Protein AF-A0A1A2P3W8-F1 (afdb_monomer_lite)

pLDDT: mean 87.24, std 15.12, range [37.53, 98.12]

Structure (mmCIF, N/CA/C/O backbone):
data_AF-A0A1A2P3W8-F1
#
_entry.id   AF-A0A1A2P3W8-F1
#
loop_
_atom_site.group_PDB
_atom_site.id
_atom_site.type_symbol
_atom_site.label_atom_id
_atom_site.label_alt_id
_atom_site.label_comp_id
_atom_site.label_asym_id
_atom_site.label_entity_id
_atom_site.label_seq_id
_atom_site.pdbx_PDB_ins_code
_atom_site.Cartn_x
_atom_site.Cartn_y
_atom_site.Cartn_z
_atom_site.occupancy
_atom_site.B_iso_or_equiv
_atom_site.auth_seq_id
_atom_site.auth_comp_id
_atom_site.auth_asym_id
_atom_site.auth_atom_id
_atom_site.pdbx_PDB_model_num
ATOM 1 N N . MET A 1 1 ? -9.888 19.708 13.576 1.00 50.94 1 MET A N 1
ATOM 2 C CA . MET A 1 1 ? -9.876 18.246 13.363 1.00 50.94 1 MET A CA 1
ATOM 3 C C . MET A 1 1 ? -9.710 18.042 11.870 1.00 50.94 1 MET A C 1
ATOM 5 O O . MET A 1 1 ? -10.496 18.636 11.142 1.00 50.94 1 MET A O 1
ATOM 9 N N . SER A 1 2 ? -8.660 17.356 11.406 1.00 63.94 2 SER A N 1
ATOM 10 C CA . SER A 1 2 ? -8.573 16.999 9.985 1.00 63.94 2 SER A CA 1
ATOM 11 C C . SER A 1 2 ? -9.668 15.974 9.68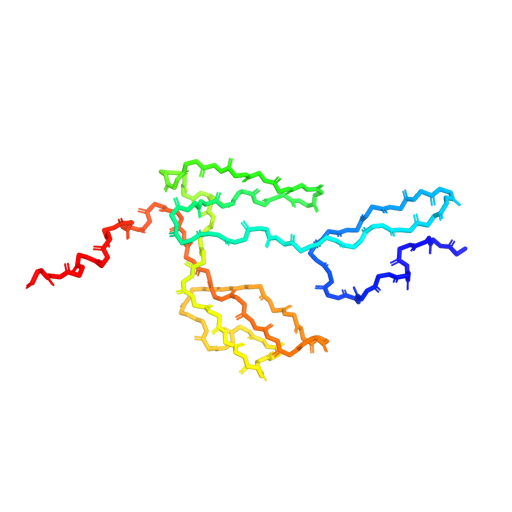3 1.00 63.94 2 SER A C 1
ATOM 13 O O . SER A 1 2 ? -9.970 15.128 10.522 1.00 63.94 2 SER A O 1
ATOM 15 N N . ASN A 1 3 ? -10.300 16.066 8.510 1.00 76.19 3 ASN A N 1
ATOM 16 C CA . ASN A 1 3 ? -11.346 15.112 8.117 1.00 76.19 3 ASN A CA 1
ATOM 17 C C . ASN A 1 3 ? -10.779 13.709 7.833 1.00 76.19 3 ASN A C 1
ATOM 19 O O . ASN A 1 3 ? -11.540 12.770 7.648 1.00 76.19 3 ASN A O 1
ATOM 23 N N . GLU A 1 4 ? -9.456 13.548 7.844 1.00 70.00 4 GLU A N 1
ATOM 24 C CA . GLU A 1 4 ? -8.743 12.280 7.640 1.00 70.00 4 GLU A CA 1
ATOM 25 C C . GLU A 1 4 ? -9.137 11.204 8.657 1.00 70.00 4 GLU A C 1
ATOM 27 O O . GLU A 1 4 ? -9.159 10.023 8.331 1.00 70.00 4 GLU A O 1
ATOM 32 N N . THR A 1 5 ? -9.533 11.601 9.869 1.00 82.44 5 THR A N 1
ATOM 33 C CA . THR A 1 5 ? -9.973 10.666 10.916 1.00 82.44 5 THR A CA 1
ATOM 34 C C . THR A 1 5 ? -11.336 10.026 10.640 1.00 82.44 5 THR A C 1
ATOM 36 O O . THR A 1 5 ? -11.774 9.175 11.410 1.00 82.44 5 THR A O 1
ATOM 39 N N . GLN A 1 6 ? -12.020 10.419 9.559 1.00 88.75 6 GLN A N 1
ATOM 40 C CA . GLN A 1 6 ? -13.253 9.775 9.099 1.00 88.75 6 GLN A CA 1
ATOM 41 C C . GLN A 1 6 ? -12.990 8.440 8.389 1.00 88.75 6 GLN A C 1
ATOM 43 O O . GLN A 1 6 ? -13.920 7.651 8.227 1.00 88.75 6 GLN A O 1
ATOM 48 N N . CYS A 1 7 ? -11.748 8.183 7.969 1.00 93.75 7 CYS A N 1
ATOM 49 C CA . CYS A 1 7 ? -11.369 6.929 7.337 1.00 93.75 7 CYS A CA 1
ATOM 50 C C . CYS A 1 7 ? -11.000 5.849 8.346 1.00 93.75 7 CYS A C 1
ATOM 52 O O . CYS A 1 7 ? -10.539 6.124 9.455 1.00 93.75 7 CYS A O 1
ATOM 54 N N . VAL A 1 8 ? -11.183 4.591 7.931 1.00 94.62 8 VAL A N 1
ATOM 55 C CA . VAL A 1 8 ? -10.571 3.469 8.643 1.00 94.62 8 VAL A CA 1
ATOM 56 C C . VAL A 1 8 ? -9.050 3.690 8.670 1.00 94.62 8 VAL A C 1
ATOM 58 O O . VAL A 1 8 ? -8.494 4.076 7.640 1.00 94.62 8 VAL A O 1
ATOM 61 N N . PRO A 1 9 ? -8.366 3.481 9.812 1.00 94.06 9 PRO A N 1
ATOM 62 C CA . PRO A 1 9 ? -6.953 3.845 9.942 1.00 94.06 9 PRO A CA 1
ATOM 63 C C . PRO A 1 9 ? -6.001 3.149 8.963 1.00 94.06 9 PRO A C 1
ATOM 65 O O . PRO A 1 9 ? -4.891 3.628 8.766 1.00 94.06 9 PRO A O 1
ATOM 68 N N . ASP A 1 10 ? -6.413 2.020 8.381 1.00 95.19 10 ASP A N 1
ATOM 69 C CA . ASP A 1 10 ? -5.635 1.232 7.423 1.00 95.19 10 ASP A CA 1
ATOM 70 C C . ASP A 1 10 ? -6.153 1.350 5.977 1.00 95.19 10 ASP A C 1
ATOM 72 O O . ASP A 1 10 ? -5.953 0.436 5.171 1.00 95.19 10 ASP A O 1
ATOM 76 N N . ALA A 1 11 ? -6.867 2.434 5.652 1.00 94.88 11 ALA A N 1
ATOM 77 C CA . ALA A 1 11 ? -7.139 2.811 4.267 1.00 94.88 11 ALA A CA 1
ATOM 78 C C . ALA A 1 11 ? -5.818 3.103 3.542 1.00 94.88 11 ALA A C 1
ATOM 80 O O . ALA A 1 11 ? -4.927 3.734 4.109 1.00 94.88 11 ALA A O 1
ATOM 81 N N . ASP A 1 12 ? -5.703 2.672 2.287 1.00 93.88 12 ASP A N 1
ATOM 82 C CA . ASP A 1 12 ? -4.462 2.817 1.523 1.00 93.88 12 ASP A CA 1
ATOM 83 C C . ASP A 1 12 ? -4.147 4.279 1.191 1.00 93.88 12 ASP A C 1
ATOM 85 O O . ASP A 1 12 ? -3.001 4.712 1.283 1.00 93.88 12 ASP A O 1
ATOM 89 N N . LEU A 1 13 ? -5.173 5.045 0.808 1.00 91.94 13 LEU A N 1
ATOM 90 C CA . LEU A 1 13 ? -5.076 6.480 0.553 1.00 91.94 13 LEU A CA 1
ATOM 91 C C . LEU A 1 13 ? -6.286 7.202 1.137 1.00 91.94 13 LEU A C 1
ATOM 93 O O . LEU A 1 13 ? -7.421 6.733 1.048 1.00 91.94 13 LEU A O 1
ATOM 97 N N . THR A 1 14 ? -6.047 8.388 1.689 1.00 92.19 14 THR A N 1
ATOM 98 C CA . THR A 1 14 ? -7.103 9.255 2.211 1.00 92.19 14 THR A CA 1
ATOM 99 C C . THR A 1 14 ? -7.014 10.624 1.560 1.00 92.19 14 THR A C 1
ATOM 101 O O . THR A 1 14 ? -5.965 11.260 1.577 1.00 92.19 14 THR A O 1
ATOM 104 N N . TYR A 1 15 ? -8.133 11.102 1.023 1.00 89.75 15 TYR A N 1
ATOM 105 C CA . TYR A 1 15 ? -8.251 12.459 0.494 1.00 89.75 15 TYR A CA 1
ATOM 106 C C . TYR A 1 15 ? -9.266 13.233 1.319 1.00 89.75 15 TYR A C 1
ATOM 108 O O . TYR A 1 15 ? -10.435 12.857 1.378 1.00 89.75 15 TYR A O 1
ATOM 116 N N . SER A 1 16 ? -8.832 14.320 1.951 1.00 90.25 16 SER A N 1
ATOM 117 C CA . SER A 1 16 ? -9.696 15.166 2.767 1.00 90.25 16 SER A CA 1
ATOM 118 C C . SER A 1 16 ? -10.103 16.439 2.021 1.00 90.25 16 SER A C 1
ATOM 120 O O . SER A 1 16 ? -9.336 17.048 1.278 1.00 90.25 16 SER A O 1
ATOM 122 N N . SER A 1 17 ? -11.353 16.846 2.208 1.00 87.12 17 SER A N 1
ATOM 123 C CA . SER A 1 17 ? -11.917 18.102 1.712 1.00 87.12 17 SER A CA 1
ATOM 124 C C . SER A 1 17 ? -12.759 18.748 2.809 1.00 87.12 17 SER A C 1
ATOM 126 O O . SER A 1 17 ? -13.060 18.104 3.813 1.00 87.12 17 SER A O 1
ATOM 128 N N . SER A 1 18 ? -13.199 19.996 2.631 1.00 86.69 18 SER A N 1
ATOM 129 C CA . SER A 1 18 ? -14.094 20.658 3.595 1.00 86.69 18 SER A CA 1
ATOM 130 C C . SER A 1 18 ? -15.430 19.926 3.800 1.00 86.69 18 SER A C 1
ATOM 132 O O . SER A 1 18 ? -16.051 20.097 4.845 1.00 86.69 18 SER A O 1
ATOM 134 N N . GLY A 1 19 ? -15.853 19.095 2.839 1.00 87.56 19 GLY A N 1
ATOM 135 C CA . GLY A 1 19 ? -17.092 18.313 2.896 1.00 87.56 19 GLY A CA 1
ATOM 136 C C . GLY A 1 19 ? -16.955 16.908 3.494 1.00 87.56 19 GLY A C 1
ATOM 137 O O . GLY A 1 19 ? -17.969 16.242 3.673 1.00 87.56 19 GLY A O 1
ATOM 138 N N . GLY A 1 20 ? -15.735 16.453 3.796 1.00 89.44 20 GLY A N 1
ATOM 139 C CA . GLY A 1 20 ? -15.466 15.113 4.330 1.00 89.44 20 GLY A CA 1
ATOM 140 C C . GLY A 1 20 ? -14.221 14.473 3.720 1.00 89.44 20 GLY A C 1
ATOM 141 O O . GLY A 1 20 ? -13.462 15.144 3.011 1.00 89.44 20 GLY A O 1
ATOM 142 N N . ALA A 1 21 ? -14.010 13.188 3.997 1.00 93.56 21 ALA A N 1
ATOM 143 C CA . ALA A 1 21 ? -12.905 12.408 3.446 1.00 93.56 21 ALA A CA 1
ATOM 144 C C . ALA A 1 21 ? -13.361 11.276 2.516 1.00 93.56 21 ALA A C 1
ATOM 146 O O . ALA A 1 21 ? -14.448 10.718 2.659 1.00 93.56 21 ALA A O 1
ATOM 147 N N . VAL A 1 22 ? -12.488 10.935 1.570 1.00 92.12 22 VAL A N 1
ATOM 148 C CA . VAL A 1 22 ? -12.590 9.753 0.716 1.00 92.12 22 VAL A CA 1
ATOM 149 C C . VAL A 1 22 ? -11.498 8.778 1.132 1.00 92.12 22 VAL A C 1
ATOM 151 O O . VAL A 1 22 ? -10.321 9.134 1.131 1.00 92.12 22 VAL A O 1
ATOM 154 N N . CYS A 1 23 ? -11.909 7.558 1.462 1.00 93.25 23 CYS A N 1
ATOM 155 C CA . CYS A 1 23 ? -11.045 6.468 1.899 1.00 93.25 23 CYS A CA 1
ATOM 156 C C . CYS A 1 23 ? -10.931 5.481 0.745 1.00 93.25 23 CYS A C 1
ATOM 158 O O . CYS A 1 23 ? -11.934 4.893 0.336 1.00 93.25 23 CYS A O 1
ATOM 160 N N . LEU A 1 24 ? -9.739 5.359 0.180 1.00 92.88 24 LEU A N 1
ATOM 161 C CA . LEU A 1 24 ? -9.491 4.558 -1.005 1.00 92.88 24 LEU A CA 1
ATOM 162 C C . LEU A 1 24 ? -8.635 3.355 -0.644 1.00 92.88 24 LEU A C 1
ATOM 164 O O . LEU A 1 24 ? -7.683 3.469 0.125 1.00 92.88 24 LEU A O 1
ATOM 168 N N . ASP A 1 25 ? -8.973 2.233 -1.263 1.00 93.94 25 ASP A N 1
ATOM 169 C CA . ASP A 1 25 ? -8.151 1.032 -1.292 1.00 93.94 25 ASP A CA 1
ATOM 170 C C . ASP A 1 25 ? -7.475 0.910 -2.661 1.00 93.94 25 ASP A C 1
ATOM 172 O O . ASP A 1 25 ? -7.974 1.412 -3.677 1.00 93.94 25 ASP A O 1
ATOM 176 N N . TYR A 1 26 ? -6.340 0.223 -2.706 1.00 95.94 26 TYR A N 1
ATOM 177 C CA . TYR A 1 26 ? -5.659 -0.073 -3.954 1.00 95.94 26 TYR A CA 1
ATOM 178 C C . TYR A 1 26 ? -6.477 -1.035 -4.826 1.00 95.94 26 TYR A C 1
ATOM 180 O O . TYR A 1 26 ? -6.939 -2.091 -4.393 1.00 95.94 26 TYR A O 1
ATOM 188 N N . ASP A 1 27 ? -6.598 -0.694 -6.109 1.00 94.56 27 ASP A N 1
ATOM 189 C CA . ASP A 1 27 ? -7.257 -1.529 -7.116 1.00 94.56 27 ASP A CA 1
ATOM 190 C C . ASP A 1 27 ? -6.308 -2.634 -7.615 1.00 94.56 27 ASP A C 1
ATOM 192 O O . ASP A 1 27 ? -5.650 -2.522 -8.659 1.00 94.56 27 ASP A O 1
ATOM 196 N N . TRP A 1 28 ? -6.187 -3.685 -6.803 1.00 92.81 28 TRP A N 1
ATOM 197 C CA . TRP A 1 28 ? -5.349 -4.849 -7.070 1.00 92.81 28 TRP A CA 1
ATOM 198 C C . TRP A 1 28 ? -5.874 -5.688 -8.241 1.00 92.81 28 TRP A C 1
ATOM 200 O O . TRP A 1 28 ? -7.011 -6.154 -8.237 1.00 92.81 28 TRP A O 1
ATOM 210 N N . ALA A 1 29 ? -5.001 -6.001 -9.203 1.00 90.06 29 ALA A N 1
ATOM 211 C CA . ALA A 1 29 ? -5.304 -6.936 -10.285 1.00 90.06 29 ALA A CA 1
ATOM 212 C C . ALA A 1 29 ? -4.116 -7.866 -10.566 1.00 90.06 29 ALA A C 1
ATOM 214 O O . ALA A 1 29 ? -2.967 -7.433 -10.613 1.00 90.06 29 ALA A O 1
ATOM 215 N N . ALA A 1 30 ? -4.388 -9.154 -10.796 1.00 83.62 30 ALA A N 1
ATOM 216 C CA . ALA A 1 30 ? -3.354 -10.189 -10.935 1.00 83.62 30 ALA A CA 1
ATOM 217 C C . ALA A 1 30 ? -2.384 -9.971 -12.115 1.00 83.62 30 ALA A C 1
ATOM 219 O O . ALA A 1 30 ? -1.263 -10.480 -12.109 1.00 83.62 30 ALA A O 1
ATOM 220 N N . ASN A 1 31 ? -2.814 -9.234 -13.142 1.00 83.81 31 ASN A N 1
ATOM 221 C CA . ASN A 1 31 ? -2.043 -8.930 -14.348 1.00 83.81 31 ASN A CA 1
ATOM 222 C C . ASN A 1 31 ? -1.584 -7.464 -14.427 1.00 83.81 31 ASN A C 1
ATOM 224 O O . ASN A 1 31 ? -1.139 -7.030 -15.490 1.00 83.81 31 ASN A O 1
ATOM 228 N N . GLN A 1 32 ? -1.703 -6.698 -13.340 1.00 90.06 32 GLN A N 1
ATOM 229 C CA . GLN A 1 32 ? -1.280 -5.300 -13.285 1.00 90.06 32 GLN A CA 1
ATOM 230 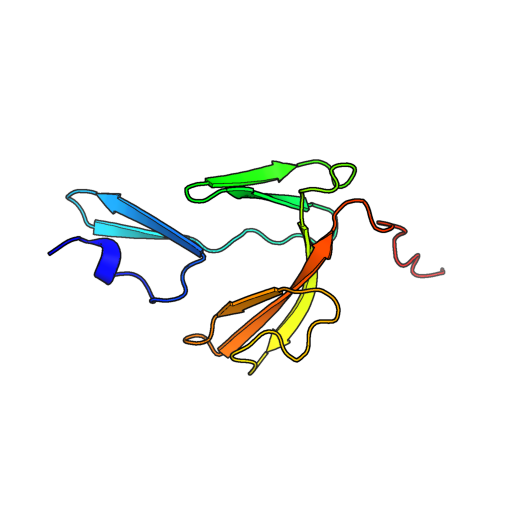C C . GLN A 1 32 ? -0.350 -5.076 -12.098 1.00 90.06 32 GLN A C 1
ATOM 232 O O . GLN A 1 32 ? -0.476 -5.719 -11.057 1.00 90.06 32 GLN A O 1
ATOM 237 N N . CYS A 1 33 ? 0.584 -4.147 -12.271 1.00 95.56 33 CYS A N 1
ATOM 238 C CA . CYS A 1 33 ? 1.447 -3.700 -11.195 1.00 95.56 33 CYS A CA 1
ATOM 239 C C . CYS A 1 33 ? 1.058 -2.291 -10.768 1.00 95.56 33 CYS A C 1
ATOM 241 O O . CYS A 1 33 ? 0.587 -1.486 -11.575 1.00 95.56 33 CYS A O 1
ATOM 243 N N . LEU A 1 34 ? 1.284 -1.998 -9.497 1.00 96.38 34 LEU A N 1
ATOM 244 C CA . LEU A 1 34 ? 1.130 -0.681 -8.913 1.00 96.38 34 LEU A CA 1
ATOM 245 C C . LEU A 1 34 ? 2.511 -0.106 -8.628 1.00 96.38 34 LEU A C 1
ATOM 247 O O . LEU A 1 34 ? 3.391 -0.793 -8.113 1.00 96.38 34 LEU A O 1
ATOM 251 N N . ARG A 1 35 ? 2.700 1.168 -8.954 1.00 95.25 35 ARG A N 1
ATOM 252 C CA . ARG A 1 35 ? 3.794 1.967 -8.413 1.00 95.25 35 ARG A CA 1
ATOM 253 C C . ARG A 1 35 ? 3.214 2.840 -7.316 1.00 95.25 35 ARG A C 1
ATOM 255 O O . ARG A 1 35 ? 2.326 3.644 -7.595 1.00 95.25 35 ARG A O 1
ATOM 262 N N . LEU A 1 36 ? 3.699 2.629 -6.100 1.00 93.50 36 LEU A N 1
ATOM 263 C CA . LEU A 1 36 ? 3.293 3.380 -4.921 1.00 93.50 36 LEU A CA 1
ATOM 264 C C . LEU A 1 36 ? 4.321 4.476 -4.650 1.00 93.50 36 LEU A C 1
ATOM 266 O O . LEU A 1 36 ? 5.527 4.230 -4.702 1.00 93.50 36 LEU A O 1
ATOM 270 N N . THR A 1 37 ? 3.840 5.676 -4.367 1.00 88.75 37 THR A N 1
ATOM 271 C CA . THR A 1 37 ? 4.608 6.758 -3.745 1.00 88.75 37 THR A CA 1
ATOM 272 C C . THR A 1 37 ? 3.948 7.112 -2.418 1.00 88.75 37 THR A C 1
ATOM 274 O O . THR A 1 37 ? 2.899 6.565 -2.101 1.00 88.75 37 THR A O 1
ATOM 277 N N . GLU A 1 38 ? 4.520 8.054 -1.672 1.00 81.12 38 GLU A N 1
ATOM 278 C CA . GLU A 1 38 ? 3.919 8.537 -0.420 1.00 81.12 38 GLU A CA 1
ATOM 279 C C . GLU A 1 38 ? 2.465 9.010 -0.618 1.00 81.12 38 GLU A C 1
ATOM 281 O O . GLU A 1 38 ? 1.583 8.584 0.118 1.00 81.12 38 GLU A O 1
ATOM 286 N N . ASP A 1 39 ? 2.197 9.760 -1.697 1.00 83.25 39 ASP A N 1
ATOM 287 C CA . ASP A 1 39 ? 0.888 10.410 -1.896 1.00 83.25 39 ASP A CA 1
ATOM 288 C C . ASP A 1 39 ? 0.073 9.881 -3.092 1.00 83.25 39 ASP A C 1
ATOM 290 O O . ASP A 1 39 ? -0.941 10.473 -3.480 1.00 83.25 39 ASP A O 1
ATOM 294 N N . SER A 1 40 ? 0.536 8.826 -3.772 1.00 89.00 40 SER A N 1
ATOM 295 C CA . SER A 1 40 ? -0.102 8.391 -5.018 1.00 89.00 40 SER A CA 1
ATOM 296 C C . SER A 1 40 ? 0.117 6.924 -5.355 1.00 89.00 40 SER A C 1
ATOM 298 O O . SER A 1 40 ? 1.116 6.303 -4.992 1.00 89.00 40 SER A O 1
ATOM 300 N N . VAL A 1 41 ? -0.822 6.395 -6.134 1.00 93.94 41 VAL A N 1
ATOM 301 C CA . VAL A 1 41 ? -0.763 5.064 -6.727 1.00 93.94 41 VAL A CA 1
ATOM 302 C C . VAL A 1 41 ? -1.032 5.161 -8.220 1.00 93.94 41 VAL A C 1
ATOM 304 O O . VAL A 1 41 ? -1.959 5.840 -8.660 1.00 93.94 41 VAL A O 1
ATOM 307 N N . ALA A 1 42 ? -0.233 4.457 -9.017 1.00 94.50 42 ALA A N 1
ATOM 308 C CA . ALA A 1 42 ? -0.448 4.358 -10.454 1.00 94.50 42 ALA A CA 1
ATOM 309 C C . ALA A 1 42 ? -0.361 2.909 -10.927 1.00 94.50 42 ALA A C 1
ATOM 311 O O . ALA A 1 42 ? 0.570 2.185 -10.571 1.00 94.50 42 ALA A O 1
ATOM 312 N N . LYS A 1 43 ? -1.285 2.514 -11.809 1.00 94.62 43 LYS A N 1
ATOM 313 C CA . LYS A 1 43 ? -1.154 1.277 -12.582 1.00 94.62 43 LYS A CA 1
ATOM 314 C C . LYS A 1 43 ? -0.032 1.440 -13.602 1.00 94.62 43 LYS A C 1
ATOM 316 O O . LYS A 1 43 ? -0.051 2.364 -14.413 1.00 94.62 43 LYS A O 1
ATOM 321 N N . VAL A 1 44 ? 0.939 0.537 -13.566 1.00 93.50 44 VAL A N 1
ATOM 322 C CA . VAL A 1 44 ? 2.119 0.552 -14.436 1.00 93.50 44 VAL A CA 1
ATOM 323 C C . VAL A 1 44 ? 2.389 -0.840 -15.016 1.00 93.50 44 VAL A C 1
ATOM 325 O O . VAL A 1 44 ? 1.931 -1.846 -14.463 1.00 93.50 44 VAL A O 1
ATOM 328 N N . PRO A 1 45 ? 3.141 -0.941 -16.126 1.00 89.75 45 PRO A N 1
ATOM 329 C CA . PRO A 1 45 ? 3.612 -2.228 -16.619 1.00 89.75 45 PRO A CA 1
ATOM 330 C C . PRO A 1 45 ? 4.487 -2.942 -15.585 1.00 89.75 45 PRO A C 1
ATOM 332 O O . PRO A 1 45 ? 5.383 -2.345 -14.994 1.00 89.75 45 PRO A O 1
ATOM 335 N N . CYS A 1 46 ? 4.312 -4.255 -15.452 1.00 90.38 46 CYS A N 1
ATOM 336 C CA . CYS A 1 46 ? 5.118 -5.078 -14.548 1.00 90.38 46 CYS A CA 1
ATOM 337 C C . CYS A 1 46 ? 6.583 -5.252 -14.981 1.00 90.38 46 CYS A C 1
ATOM 339 O O . CYS A 1 46 ? 7.351 -5.910 -14.302 1.00 90.38 46 CYS A O 1
ATOM 341 N N . ALA A 1 47 ? 7.029 -4.657 -16.087 1.00 88.31 47 ALA A N 1
ATOM 342 C CA . ALA A 1 47 ? 8.457 -4.637 -16.407 1.00 88.31 47 ALA A CA 1
ATOM 343 C C . ALA A 1 47 ? 9.273 -3.786 -15.408 1.00 88.31 47 ALA A C 1
ATOM 345 O O . ALA A 1 47 ? 10.482 -3.989 -15.279 1.00 88.31 47 ALA A O 1
ATOM 346 N N . ASP A 1 48 ? 8.626 -2.852 -14.701 1.00 87.62 48 ASP A N 1
ATOM 347 C CA . ASP A 1 48 ? 9.265 -2.002 -13.699 1.00 87.62 48 ASP A CA 1
ATOM 348 C C . ASP A 1 48 ? 9.573 -2.788 -12.409 1.00 87.62 48 ASP A C 1
ATOM 350 O O . ASP A 1 48 ? 8.690 -3.371 -11.777 1.00 87.62 48 ASP A O 1
ATOM 354 N N . ARG A 1 49 ? 10.849 -2.787 -12.006 1.00 85.81 49 ARG A N 1
ATOM 355 C CA . ARG A 1 49 ? 11.338 -3.412 -10.764 1.00 85.81 49 ARG A CA 1
ATOM 356 C C . ARG A 1 49 ? 10.839 -2.714 -9.506 1.00 85.81 49 ARG A C 1
ATOM 358 O O . ARG A 1 49 ? 10.742 -3.367 -8.474 1.00 85.81 49 ARG A O 1
ATOM 365 N N . ALA A 1 50 ? 10.578 -1.412 -9.588 1.00 89.88 50 ALA A N 1
ATOM 366 C CA . ALA A 1 50 ? 10.079 -0.618 -8.473 1.00 89.88 50 ALA A CA 1
ATOM 367 C C . ALA A 1 50 ? 8.559 -0.757 -8.291 1.00 89.88 50 ALA A C 1
ATOM 369 O O . ALA A 1 50 ? 8.017 -0.299 -7.289 1.00 89.88 50 ALA A O 1
ATOM 370 N N . ALA A 1 51 ? 7.866 -1.378 -9.249 1.00 94.62 51 ALA A N 1
ATOM 371 C CA . ALA A 1 51 ? 6.449 -1.668 -9.132 1.00 94.62 51 ALA A CA 1
ATOM 372 C C . ALA A 1 51 ? 6.207 -2.969 -8.357 1.00 94.62 51 ALA A C 1
ATOM 374 O O . ALA A 1 51 ? 7.047 -3.871 -8.338 1.00 94.62 51 ALA A O 1
ATOM 375 N N . ILE A 1 52 ? 5.023 -3.085 -7.764 1.00 95.12 52 ILE A N 1
ATOM 376 C CA . ILE A 1 52 ? 4.574 -4.258 -7.015 1.00 95.12 52 ILE A CA 1
ATOM 377 C C . ILE A 1 52 ? 3.321 -4.859 -7.647 1.00 95.12 52 ILE A C 1
ATOM 379 O O . ILE A 1 52 ? 2.502 -4.145 -8.218 1.00 95.12 52 ILE A O 1
ATOM 383 N N . ARG A 1 53 ? 3.143 -6.172 -7.523 1.00 93.19 53 ARG A N 1
ATOM 384 C CA . ARG A 1 53 ? 1.915 -6.883 -7.913 1.00 93.19 53 ARG A CA 1
ATOM 385 C C . ARG A 1 53 ? 1.367 -7.710 -6.761 1.00 93.19 53 ARG A C 1
ATOM 387 O O . ARG A 1 53 ? 2.168 -8.148 -5.932 1.00 93.19 53 ARG A O 1
ATOM 394 N N . PRO A 1 54 ? 0.054 -7.986 -6.732 1.00 94.94 54 PRO A N 1
ATOM 395 C CA . PRO A 1 54 ? -0.509 -8.897 -5.747 1.00 94.94 54 PRO A CA 1
ATOM 396 C C . PRO A 1 54 ? -0.069 -10.343 -6.041 1.00 94.94 54 PRO A C 1
ATOM 398 O O . PRO A 1 54 ? -0.123 -10.797 -7.185 1.00 94.94 54 PRO A O 1
ATOM 401 N N . ASP A 1 55 ? 0.362 -11.065 -5.006 1.00 94.06 55 ASP A N 1
ATOM 402 C CA . ASP A 1 55 ? 0.648 -12.512 -5.031 1.00 94.06 55 ASP A CA 1
ATOM 403 C C . ASP A 1 55 ? -0.542 -13.297 -4.473 1.00 94.06 55 ASP A C 1
ATOM 405 O O . ASP A 1 55 ? -1.054 -14.229 -5.092 1.00 94.06 55 ASP A O 1
ATOM 409 N N . MET A 1 56 ? -1.000 -12.889 -3.287 1.00 94.12 56 MET A N 1
ATOM 410 C CA . MET A 1 56 ? -2.025 -13.580 -2.515 1.00 94.12 56 MET A CA 1
ATOM 411 C C . MET A 1 56 ? -2.671 -12.624 -1.512 1.00 94.12 56 MET A C 1
ATOM 413 O O . MET A 1 56 ? -1.984 -11.802 -0.912 1.00 94.12 56 MET A O 1
ATOM 417 N N . ALA A 1 57 ? -3.975 -12.780 -1.292 1.00 95.75 57 ALA A N 1
ATOM 418 C CA . ALA A 1 57 ? -4.675 -12.168 -0.170 1.00 95.75 57 ALA A CA 1
ATOM 419 C C . ALA A 1 57 ? -4.784 -13.181 0.977 1.00 95.75 57 ALA A C 1
ATOM 421 O O . ALA A 1 57 ? -5.259 -14.300 0.772 1.00 95.75 57 ALA A O 1
ATOM 422 N N . VAL A 1 58 ? -4.355 -12.792 2.176 1.00 97.75 58 VAL A N 1
ATOM 423 C CA . VAL A 1 58 ? -4.448 -13.604 3.394 1.00 97.75 58 VAL A CA 1
ATOM 424 C C . VAL A 1 58 ? -5.504 -12.993 4.301 1.00 97.75 58 VAL A C 1
ATOM 426 O O . VAL A 1 58 ? -5.301 -11.933 4.888 1.00 97.75 58 VAL A O 1
ATOM 429 N N . ILE A 1 59 ? -6.651 -13.658 4.396 1.00 97.88 59 ILE A N 1
ATOM 430 C CA . ILE A 1 59 ? -7.771 -13.224 5.234 1.00 97.88 59 ILE A CA 1
ATOM 431 C C . ILE A 1 59 ? -7.510 -13.634 6.688 1.00 97.88 59 ILE A C 1
ATOM 433 O O . ILE A 1 59 ? -7.057 -14.746 6.948 1.00 97.88 59 ILE A O 1
ATOM 437 N N . GLY A 1 60 ? -7.797 -12.741 7.634 1.00 97.81 60 GLY A N 1
ATOM 438 C CA . GLY A 1 60 ? -7.545 -12.907 9.069 1.00 97.81 60 GLY A CA 1
ATOM 439 C C . GLY A 1 60 ? -6.148 -12.472 9.524 1.00 97.81 60 GLY A C 1
ATOM 440 O O . GLY A 1 60 ? -5.883 -12.457 10.724 1.00 97.81 60 GLY A O 1
ATOM 441 N N . ALA A 1 61 ? -5.254 -12.118 8.598 1.00 97.75 61 ALA A N 1
ATOM 442 C CA . ALA A 1 61 ? -3.916 -11.641 8.927 1.00 97.75 61 ALA A CA 1
ATOM 443 C C . ALA A 1 61 ? -3.930 -10.167 9.362 1.00 97.75 61 ALA A C 1
ATOM 445 O O . ALA A 1 61 ? -4.727 -9.372 8.872 1.00 97.75 61 ALA A O 1
ATOM 446 N N . VAL A 1 62 ? -3.015 -9.812 10.266 1.00 97.94 62 VAL A N 1
ATOM 447 C CA . VAL A 1 62 ? -2.808 -8.431 10.746 1.00 97.94 62 VAL A CA 1
ATOM 448 C C . VAL A 1 62 ? -1.414 -7.893 10.426 1.00 97.94 62 VAL A C 1
ATOM 450 O O . VAL A 1 62 ? -1.095 -6.754 10.752 1.00 97.94 62 VAL A O 1
ATOM 453 N N . ASP A 1 63 ? -0.577 -8.716 9.801 1.00 97.81 63 ASP A N 1
ATOM 454 C CA . ASP A 1 63 ? 0.801 -8.405 9.454 1.00 97.81 63 ASP A CA 1
ATOM 455 C C . ASP A 1 63 ? 1.222 -9.145 8.172 1.00 97.81 63 ASP A C 1
ATOM 457 O O . ASP A 1 63 ? 0.436 -9.861 7.542 1.00 97.81 63 ASP A O 1
ATOM 461 N N . VAL A 1 64 ? 2.478 -8.951 7.775 1.00 98.12 64 VAL A N 1
ATOM 462 C CA . VAL A 1 64 ? 3.062 -9.497 6.543 1.00 98.12 64 VAL A CA 1
ATOM 463 C C . VAL A 1 64 ? 3.839 -10.800 6.749 1.00 98.12 64 VAL A C 1
ATOM 465 O O . VAL A 1 64 ? 4.518 -11.245 5.830 1.00 98.12 64 VAL A O 1
ATOM 468 N N . SER A 1 65 ? 3.757 -11.438 7.921 1.00 97.31 65 SER A N 1
ATOM 469 C CA . SER A 1 65 ? 4.540 -12.647 8.242 1.00 97.31 65 SER A CA 1
ATOM 470 C C . SER A 1 65 ? 4.241 -13.840 7.324 1.00 97.31 65 SER A C 1
ATOM 472 O O . SER A 1 65 ? 5.093 -14.703 7.125 1.00 97.31 65 SER A O 1
ATOM 474 N N . TYR A 1 66 ? 3.058 -13.862 6.709 1.00 93.94 66 TYR A N 1
ATOM 475 C CA . TYR A 1 66 ? 2.642 -14.862 5.720 1.00 93.94 66 TYR A CA 1
ATOM 476 C C . TYR A 1 66 ? 3.199 -14.602 4.310 1.00 93.94 66 TYR A C 1
ATOM 478 O O . TYR A 1 66 ? 3.011 -15.421 3.407 1.00 93.94 66 TYR A O 1
ATOM 486 N N . CYS A 1 67 ? 3.861 -13.463 4.098 1.00 96.75 67 CYS A N 1
ATOM 487 C CA . CYS A 1 67 ? 4.343 -13.030 2.797 1.00 96.75 67 CYS A CA 1
ATOM 488 C C . CYS A 1 67 ? 5.828 -13.345 2.610 1.00 96.75 67 CYS A C 1
ATOM 490 O O . CYS A 1 67 ? 6.655 -13.116 3.486 1.00 96.75 67 CYS A O 1
ATOM 492 N N . ARG A 1 68 ? 6.182 -13.844 1.421 1.00 94.38 68 ARG A N 1
ATOM 493 C CA . ARG A 1 68 ? 7.561 -14.261 1.105 1.00 94.38 68 ARG A CA 1
ATOM 494 C C . ARG A 1 68 ? 8.531 -13.097 0.911 1.00 94.38 68 ARG A C 1
ATOM 496 O O . ARG A 1 68 ? 9.713 -13.251 1.191 1.00 94.38 68 ARG A O 1
ATOM 503 N N . GLU A 1 69 ? 8.050 -11.978 0.374 1.00 93.00 69 GLU A N 1
ATOM 504 C CA . GLU A 1 69 ? 8.875 -10.796 0.083 1.00 93.00 69 GLU A CA 1
ATOM 505 C C . GLU A 1 69 ? 8.406 -9.584 0.880 1.00 93.00 69 GLU A C 1
ATOM 507 O O . GLU A 1 69 ? 9.200 -8.927 1.545 1.00 93.00 69 GLU A O 1
ATOM 512 N N . GLY A 1 70 ? 7.107 -9.311 0.828 1.00 93.94 70 GLY A N 1
ATOM 513 C CA . GLY A 1 70 ? 6.477 -8.219 1.545 1.00 93.94 70 GLY A CA 1
ATOM 514 C C . GLY A 1 70 ? 4.985 -8.187 1.259 1.00 93.94 70 GLY A C 1
ATOM 515 O O . GLY A 1 70 ? 4.434 -9.090 0.623 1.00 93.94 70 GLY A O 1
ATOM 516 N N . GLY A 1 71 ? 4.322 -7.152 1.745 1.00 95.75 71 GLY A N 1
ATOM 517 C CA . GLY A 1 71 ? 2.894 -6.983 1.561 1.00 95.75 71 GLY A CA 1
ATOM 518 C C . GLY A 1 71 ? 2.397 -5.691 2.178 1.00 95.75 71 GLY A C 1
ATOM 519 O O . GLY A 1 71 ? 3.171 -4.927 2.753 1.00 95.75 71 GLY A O 1
ATOM 520 N N . ILE A 1 72 ? 1.097 -5.476 2.050 1.00 96.81 72 ILE A N 1
ATOM 521 C CA . ILE A 1 72 ? 0.378 -4.354 2.644 1.00 96.81 72 ILE A CA 1
ATOM 522 C C . ILE A 1 72 ? -0.639 -4.951 3.610 1.00 96.81 72 ILE A C 1
ATOM 524 O O . ILE A 1 72 ? -1.496 -5.743 3.210 1.00 96.81 72 ILE A O 1
ATOM 528 N N . ALA A 1 73 ? -0.450 -4.662 4.897 1.00 97.94 73 ALA A N 1
ATOM 529 C CA . ALA A 1 73 ? -1.277 -5.190 5.970 1.00 97.94 73 ALA A CA 1
ATOM 530 C C . ALA A 1 73 ? -2.382 -4.192 6.315 1.00 97.94 73 ALA A C 1
ATOM 532 O O . ALA A 1 73 ? -2.106 -3.043 6.656 1.00 97.94 73 ALA A O 1
ATOM 533 N N . HIS A 1 74 ? -3.619 -4.673 6.293 1.00 97.81 74 HIS A N 1
ATOM 534 C CA . HIS A 1 74 ? -4.803 -3.957 6.743 1.00 97.81 74 HIS A CA 1
ATOM 535 C C . HIS A 1 74 ? -5.221 -4.565 8.081 1.00 97.81 74 HIS A C 1
ATOM 537 O O . HIS A 1 74 ? -6.110 -5.417 8.175 1.00 97.81 74 HIS A O 1
ATOM 543 N N . SER A 1 75 ? -4.479 -4.194 9.125 1.00 97.94 75 SER A N 1
ATOM 544 C CA . SER A 1 75 ? -4.583 -4.802 10.453 1.00 97.94 75 SER A CA 1
ATOM 545 C C . SER A 1 75 ? -5.887 -4.478 11.177 1.00 97.94 75 SER A C 1
ATOM 547 O O . SER A 1 75 ? -6.287 -5.249 12.042 1.00 97.94 75 SER A O 1
ATOM 549 N N . VAL A 1 76 ? -6.583 -3.395 10.817 1.00 98.00 76 VAL A N 1
ATOM 550 C CA . VAL A 1 76 ? -7.901 -3.058 11.378 1.00 98.00 76 VAL A CA 1
ATOM 551 C C . VAL A 1 76 ? -8.984 -3.905 10.718 1.00 98.00 76 VAL A C 1
ATOM 553 O O . VAL A 1 76 ? -9.924 -4.346 11.378 1.00 98.00 76 VAL A O 1
ATOM 556 N N . ARG A 1 77 ? -8.845 -4.162 9.415 1.00 97.44 77 ARG A N 1
ATOM 557 C CA . ARG A 1 77 ? -9.799 -4.958 8.627 1.00 97.44 77 ARG A CA 1
ATOM 558 C C . ARG A 1 77 ? -9.452 -6.451 8.552 1.00 97.44 77 ARG A C 1
ATOM 560 O O . ARG A 1 77 ? -10.201 -7.214 7.946 1.00 97.44 77 ARG A O 1
ATOM 567 N N . HIS A 1 78 ? -8.369 -6.869 9.205 1.00 97.81 78 HIS A N 1
ATOM 568 C CA . HIS A 1 78 ? -7.881 -8.248 9.301 1.00 97.81 78 HIS A CA 1
ATOM 569 C C . HIS A 1 78 ? -7.654 -8.922 7.941 1.00 97.81 78 HIS A C 1
ATOM 571 O O . HIS A 1 78 ? -8.139 -10.029 7.691 1.00 97.81 78 HIS A O 1
ATOM 577 N N . PHE A 1 79 ? -6.907 -8.275 7.051 1.00 97.44 79 PHE A N 1
ATOM 578 C CA . PHE A 1 79 ? -6.352 -8.953 5.884 1.00 97.44 79 PHE A CA 1
ATOM 579 C C . PHE A 1 79 ? -4.999 -8.371 5.478 1.00 97.44 79 PHE A C 1
ATOM 581 O O . PHE A 1 79 ? -4.694 -7.212 5.741 1.00 97.44 79 PHE A O 1
ATOM 588 N N . THR A 1 80 ? -4.203 -9.173 4.777 1.00 98.06 80 THR A N 1
ATOM 589 C CA . THR A 1 80 ? -2.925 -8.739 4.202 1.00 98.06 80 THR A CA 1
ATOM 590 C C . THR A 1 80 ? -2.875 -9.096 2.727 1.00 98.06 80 THR A C 1
ATOM 592 O O . THR A 1 80 ? -3.157 -10.235 2.349 1.00 98.06 80 THR A O 1
ATOM 595 N N . ILE A 1 81 ? -2.464 -8.147 1.890 1.00 97.12 81 ILE A N 1
ATOM 596 C CA . ILE A 1 81 ? -2.139 -8.401 0.487 1.00 97.12 81 ILE A CA 1
ATOM 597 C C . ILE A 1 81 ? -0.633 -8.624 0.377 1.00 97.12 81 ILE A C 1
ATOM 599 O O . ILE A 1 81 ? 0.152 -7.686 0.504 1.00 97.12 81 ILE A O 1
ATOM 603 N N . CYS A 1 82 ? -0.213 -9.866 0.145 1.00 97.12 82 CYS A N 1
ATOM 604 C CA . CYS A 1 82 ? 1.180 -10.178 -0.150 1.00 97.12 82 CYS A CA 1
ATOM 605 C C . CYS A 1 82 ? 1.545 -9.699 -1.552 1.00 97.12 82 CYS A C 1
ATOM 607 O O . CYS A 1 82 ? 0.763 -9.856 -2.494 1.00 97.12 82 CYS A O 1
ATOM 609 N N . THR A 1 83 ? 2.748 -9.151 -1.697 1.00 95.81 83 THR A N 1
ATOM 610 C CA . THR A 1 83 ? 3.208 -8.530 -2.937 1.00 95.81 83 THR A CA 1
ATOM 611 C C . THR A 1 83 ? 4.541 -9.099 -3.408 1.00 95.81 83 THR A C 1
ATOM 613 O O . THR A 1 83 ? 5.339 -9.629 -2.634 1.00 95.81 83 THR A O 1
ATOM 616 N N . LEU A 1 84 ? 4.766 -9.002 -4.718 1.00 93.62 84 LEU A N 1
ATOM 617 C CA . LEU A 1 84 ? 6.030 -9.326 -5.382 1.00 93.62 84 LEU A CA 1
ATOM 618 C C . LEU A 1 84 ? 6.469 -8.139 -6.236 1.00 93.62 84 LEU A C 1
ATOM 620 O O . LEU A 1 84 ? 5.626 -7.386 -6.727 1.00 93.62 84 LEU A O 1
ATOM 624 N N . ALA A 1 85 ? 7.772 -8.020 -6.492 1.00 92.56 85 ALA A N 1
ATOM 625 C CA . ALA A 1 85 ? 8.280 -7.070 -7.482 1.00 92.56 85 ALA A CA 1
ATOM 626 C C . ALA A 1 85 ? 7.714 -7.371 -8.884 1.00 92.56 85 ALA A C 1
ATOM 628 O O . ALA A 1 85 ? 7.612 -8.535 -9.289 1.00 92.56 85 ALA A O 1
ATOM 629 N N . GLY A 1 86 ? 7.370 -6.329 -9.643 1.00 86.19 86 GLY A N 1
ATOM 630 C CA . GLY A 1 86 ? 6.693 -6.461 -10.933 1.00 86.19 86 GLY A CA 1
ATOM 631 C C . GLY A 1 86 ? 7.478 -7.298 -11.938 1.00 86.19 86 GLY A C 1
ATOM 632 O O . GLY A 1 86 ? 6.913 -8.152 -12.619 1.00 86.19 86 GLY A O 1
ATOM 633 N N . ASN A 1 87 ? 8.799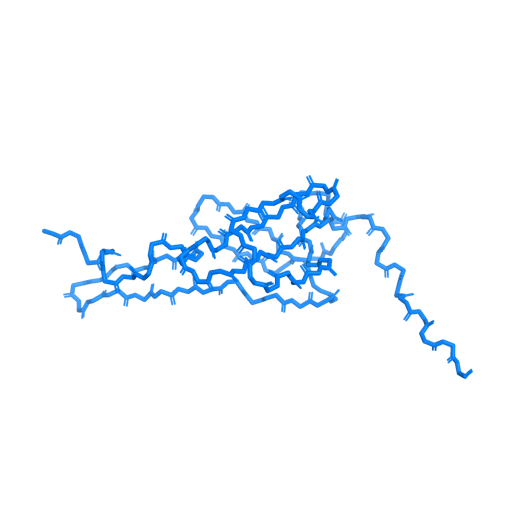 -7.117 -11.985 1.00 79.56 87 ASN A N 1
ATOM 634 C CA . ASN A 1 87 ? 9.665 -7.772 -12.964 1.00 79.56 87 ASN A CA 1
ATOM 635 C C . ASN A 1 87 ? 9.944 -9.257 -12.662 1.00 79.56 87 ASN A C 1
ATOM 637 O O . ASN A 1 87 ? 10.706 -9.895 -13.395 1.00 79.56 87 ASN A O 1
ATOM 641 N N . LYS A 1 88 ? 9.418 -9.791 -11.554 1.00 6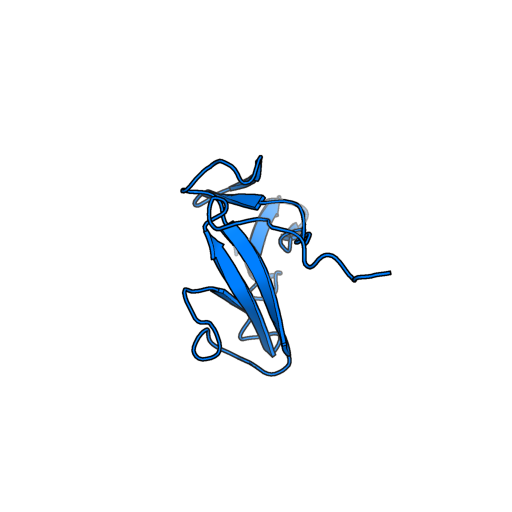9.06 88 LYS A N 1
ATOM 642 C CA . LYS A 1 88 ? 9.515 -11.214 -11.238 1.00 69.06 88 LYS A CA 1
ATOM 643 C C . LYS A 1 88 ? 8.418 -11.918 -12.001 1.00 69.06 88 LYS A C 1
ATOM 645 O O . LYS A 1 88 ? 7.254 -11.744 -11.661 1.00 69.06 88 LYS A O 1
ATOM 650 N N . ASP A 1 89 ? 8.822 -12.664 -13.029 1.00 58.69 89 ASP A N 1
ATOM 651 C CA . ASP A 1 89 ? 8.010 -13.494 -13.919 1.00 58.69 89 ASP A CA 1
ATOM 652 C C . ASP A 1 89 ? 6.493 -13.400 -13.670 1.00 58.69 89 ASP A C 1
ATOM 654 O O . ASP A 1 89 ? 5.900 -14.160 -12.898 1.00 58.69 89 ASP A O 1
ATOM 658 N N . CYS A 1 90 ? 5.829 -12.532 -14.435 1.00 52.91 90 CYS A N 1
ATOM 659 C CA . CYS A 1 90 ? 4.417 -12.680 -14.787 1.00 52.91 90 CYS A CA 1
ATOM 660 C C . CYS A 1 90 ? 4.213 -13.883 -15.722 1.00 52.91 90 CYS A C 1
ATOM 662 O O . CYS A 1 90 ? 3.335 -13.835 -16.585 1.00 52.91 90 CYS A O 1
ATOM 664 N N . LYS A 1 91 ? 5.032 -14.945 -15.622 1.00 49.72 91 LYS A N 1
ATOM 665 C CA . LYS A 1 91 ? 4.741 -16.197 -16.308 1.00 49.72 91 LYS A CA 1
ATOM 666 C C . LYS A 1 91 ? 3.443 -16.674 -15.707 1.00 49.72 91 LYS A C 1
ATOM 668 O O . LYS A 1 91 ? 3.412 -17.188 -14.590 1.00 49.72 91 LYS A O 1
ATOM 673 N N . GLY A 1 92 ? 2.369 -16.370 -16.432 1.00 45.72 92 GLY A N 1
ATOM 674 C CA . GLY A 1 92 ? 1.035 -16.803 -16.116 1.00 45.72 92 GLY A CA 1
ATOM 675 C C . GLY A 1 92 ? 1.130 -18.246 -15.680 1.00 45.72 92 GLY A C 1
ATOM 676 O O . GLY A 1 92 ? 1.825 -19.054 -16.302 1.00 45.72 92 GLY A O 1
ATOM 677 N N . ARG A 1 93 ? 0.441 -18.562 -14.591 1.00 45.06 93 ARG A N 1
ATOM 678 C CA . ARG A 1 93 ? -0.022 -19.920 -14.389 1.00 45.06 93 ARG A CA 1
ATOM 679 C C . ARG A 1 93 ? -0.829 -20.235 -15.649 1.00 45.06 93 ARG A C 1
ATOM 681 O O . ARG A 1 93 ? -1.994 -19.869 -15.742 1.00 45.06 93 ARG A O 1
ATOM 688 N N . THR A 1 94 ? -0.179 -20.795 -16.669 1.00 41.84 94 THR A N 1
ATOM 689 C CA . THR A 1 94 ? -0.852 -21.473 -17.762 1.00 41.84 94 THR A CA 1
ATOM 690 C C . THR A 1 94 ? -1.652 -22.543 -17.060 1.00 41.84 94 THR A C 1
ATOM 692 O O . THR A 1 94 ? -1.090 -23.530 -16.585 1.00 41.84 94 THR A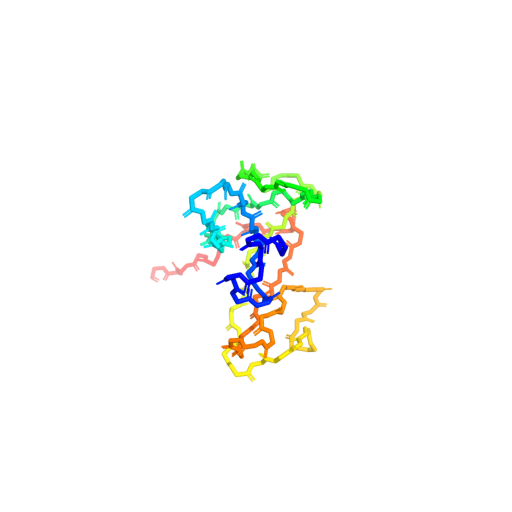 O 1
ATOM 695 N N . ILE A 1 95 ? -2.948 -22.293 -16.900 1.00 46.62 95 ILE A N 1
ATOM 696 C CA . ILE A 1 95 ? -3.898 -23.361 -16.664 1.00 46.62 95 ILE A CA 1
ATOM 697 C C . ILE A 1 95 ? -3.779 -24.190 -17.937 1.00 46.62 95 ILE A C 1
ATOM 699 O O . ILE A 1 95 ? -4.183 -23.753 -19.016 1.00 46.62 95 ILE A O 1
ATOM 703 N N . GLY A 1 96 ? -3.041 -25.294 -17.826 1.00 40.72 96 GLY A N 1
ATOM 704 C CA . GLY A 1 96 ? -2.965 -26.292 -18.876 1.00 40.72 96 GLY A CA 1
ATOM 705 C C . GLY A 1 96 ? -4.387 -26.673 -19.265 1.00 40.72 96 GLY A C 1
ATOM 706 O O .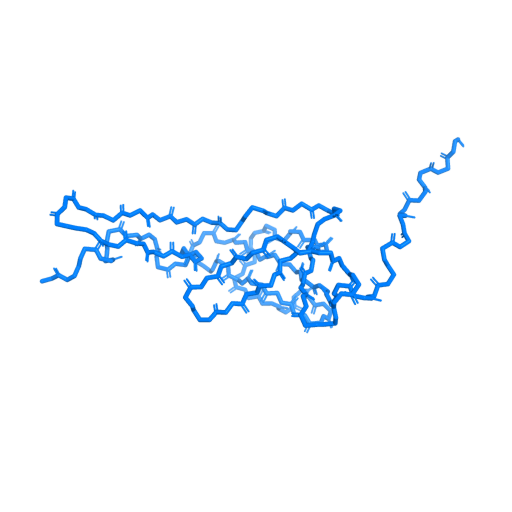 GLY A 1 96 ? -5.252 -26.783 -18.396 1.00 40.72 96 GLY A O 1
ATOM 707 N N . LYS A 1 97 ? -4.605 -26.764 -20.576 1.00 37.53 97 LYS A N 1
ATOM 708 C CA . LYS A 1 97 ? -5.823 -27.311 -21.172 1.00 37.53 97 LYS A CA 1
ATOM 709 C C . LYS A 1 97 ? -6.161 -28.682 -20.601 1.00 37.53 97 LYS A C 1
ATOM 711 O O . LYS A 1 97 ? -5.202 -29.439 -20.331 1.00 37.53 97 LYS A O 1
#

Foldseek 3Di:
DFLQVVDQPQQPAWDGDPVHIDGHHDPADQQWWWQDDPHDIDTDQLCDQNTKHFDDKAAQAQAFPVEPPGWRGPNSRRMTGHIDRSNPDPVPPPPDD

Radius of gyration: 15.27 Å; chains: 1; bounding box: 28×48×34 Å

Sequence (97 aa):
MSNETQCVPDADLTYSSSGGAVCLDYDWAANQCLRLTEDSVAKVPCADRAAIRPDMAVIGAVDVSYCREGGIAHSVRHFTICTLAGNKDCKGRTIGK

Secondary structure (DSSP, 8-state):
--GGGGS-TT-SEEEEETTEEEEE-----TT-EEEE-SS-EEEE-TT-TT-EEEEEEEET-SSSTT-SSEEEEETTTTEEEEEEETTS---------